Protein AF-A0A7S2V5H5-F1 (afdb_monomer_lite)

pLDDT: mean 84.75, std 13.69, range [44.0, 96.5]

Structure (mmCIF, N/CA/C/O backbone):
data_AF-A0A7S2V5H5-F1
#
_entry.id   AF-A0A7S2V5H5-F1
#
loop_
_atom_site.group_PDB
_atom_site.id
_atom_site.type_symbol
_atom_site.label_atom_id
_atom_site.label_alt_id
_atom_site.label_comp_id
_atom_site.label_asym_id
_atom_site.label_entity_id
_atom_site.label_seq_id
_atom_site.pdbx_PDB_ins_code
_atom_site.Cartn_x
_atom_site.Cartn_y
_atom_site.Cartn_z
_atom_site.occupancy
_atom_site.B_iso_or_equiv
_atom_site.auth_seq_id
_atom_site.auth_comp_id
_atom_site.auth_asym_id
_atom_site.auth_atom_id
_atom_site.pdbx_PDB_model_num
ATOM 1 N N . ARG A 1 1 ? 22.433 9.579 15.795 1.00 73.38 1 ARG A N 1
ATOM 2 C CA . ARG A 1 1 ? 22.380 10.974 15.273 1.00 73.38 1 ARG A CA 1
ATOM 3 C C . ARG A 1 1 ? 23.014 11.104 13.885 1.00 73.38 1 ARG A C 1
ATOM 5 O O . ARG A 1 1 ? 22.375 11.679 13.019 1.00 73.38 1 ARG A O 1
ATOM 12 N N . MET A 1 2 ? 24.198 10.527 13.645 1.00 89.38 2 MET A N 1
ATOM 13 C CA . MET A 1 2 ? 24.891 10.603 12.346 1.00 89.38 2 MET A CA 1
ATOM 14 C C . MET A 1 2 ? 24.108 9.976 11.174 1.00 89.38 2 MET A C 1
ATOM 16 O O . MET A 1 2 ? 23.946 10.625 10.149 1.00 89.38 2 MET A O 1
ATOM 20 N N . PHE A 1 3 ? 23.547 8.772 11.348 1.00 88.75 3 PHE A N 1
ATOM 21 C CA . PHE A 1 3 ? 22.751 8.096 10.309 1.00 88.75 3 PHE A CA 1
ATOM 22 C C . PHE A 1 3 ? 21.544 8.924 9.840 1.00 88.75 3 PHE A C 1
ATOM 24 O O . PHE A 1 3 ? 21.399 9.181 8.650 1.00 88.75 3 PHE A O 1
ATOM 31 N N . LYS A 1 4 ? 20.729 9.419 10.785 1.00 87.31 4 LYS A N 1
ATOM 32 C CA . LYS A 1 4 ? 19.569 10.275 10.483 1.00 87.31 4 LYS A CA 1
ATOM 33 C C . LYS A 1 4 ? 19.972 11.507 9.666 1.00 87.31 4 LYS A C 1
ATOM 35 O O . LYS A 1 4 ? 19.306 11.832 8.693 1.00 87.31 4 LYS A O 1
ATOM 40 N N . ALA A 1 5 ? 21.066 12.169 10.046 1.00 87.00 5 ALA A N 1
ATOM 41 C CA . ALA A 1 5 ? 21.549 13.353 9.341 1.00 87.00 5 ALA A CA 1
ATOM 42 C C . ALA A 1 5 ? 22.028 13.040 7.914 1.00 87.00 5 ALA A C 1
ATOM 44 O O . ALA A 1 5 ? 21.841 13.864 7.027 1.00 87.00 5 ALA A O 1
ATOM 45 N N . LEU A 1 6 ? 22.631 11.867 7.692 1.00 88.25 6 LEU A N 1
ATOM 46 C CA . LEU A 1 6 ? 23.101 11.435 6.376 1.00 88.25 6 LEU A CA 1
ATOM 47 C C . LEU A 1 6 ? 21.935 11.083 5.445 1.00 88.25 6 LEU A C 1
ATOM 49 O O . LEU A 1 6 ? 21.867 11.606 4.338 1.00 88.25 6 LEU A O 1
ATOM 53 N N . VAL A 1 7 ? 21.016 10.229 5.905 1.00 88.81 7 VAL A N 1
ATOM 54 C CA . VAL A 1 7 ? 19.881 9.754 5.098 1.00 88.81 7 VAL A CA 1
ATOM 55 C C . VAL A 1 7 ? 18.858 10.865 4.879 1.00 88.81 7 VAL A C 1
ATOM 57 O O . VAL A 1 7 ? 18.354 11.017 3.775 1.00 88.81 7 VAL A O 1
ATOM 60 N N . GLY A 1 8 ? 18.577 11.689 5.890 1.00 85.62 8 GLY A N 1
ATOM 61 C CA . GLY A 1 8 ? 17.618 12.793 5.783 1.00 85.62 8 GLY A CA 1
ATOM 62 C C . GLY A 1 8 ? 18.147 14.033 5.053 1.00 85.62 8 GLY A C 1
ATOM 63 O O . GLY A 1 8 ? 17.408 15.005 4.897 1.00 85.62 8 GLY A O 1
ATOM 64 N N . ARG A 1 9 ? 19.417 14.060 4.623 1.00 85.44 9 ARG A N 1
ATOM 65 C CA . ARG A 1 9 ? 20.027 15.252 4.019 1.00 85.44 9 ARG A CA 1
ATOM 66 C C . ARG A 1 9 ? 19.322 15.629 2.715 1.00 85.44 9 ARG A C 1
ATOM 68 O O . ARG A 1 9 ? 19.378 14.890 1.741 1.00 85.44 9 ARG A O 1
ATOM 75 N N . GLY A 1 10 ? 18.725 16.820 2.685 1.00 81.00 10 GLY A N 1
ATOM 76 C CA . GLY A 1 10 ? 18.021 17.337 1.506 1.00 81.00 10 GLY A CA 1
ATOM 77 C C . GLY A 1 10 ? 16.596 16.805 1.332 1.00 81.00 10 GLY A C 1
ATOM 78 O O . GLY A 1 10 ? 15.950 17.187 0.363 1.00 81.00 10 GLY A O 1
ATOM 79 N N . HIS A 1 11 ? 16.092 15.981 2.262 1.00 85.62 11 HIS A N 1
ATOM 80 C CA . HIS A 1 11 ? 14.695 15.551 2.268 1.00 85.62 11 HIS A CA 1
ATOM 81 C C . HIS A 1 11 ? 13.879 16.424 3.240 1.00 85.62 11 HIS A C 1
ATOM 83 O O . HIS A 1 11 ? 14.232 16.491 4.424 1.00 85.62 11 HIS A O 1
ATOM 89 N N . PRO A 1 12 ? 12.801 17.096 2.791 1.00 84.62 12 PRO A N 1
ATOM 90 C CA . PRO A 1 12 ? 12.046 18.042 3.620 1.00 84.62 12 PRO A CA 1
ATOM 91 C C . PRO A 1 12 ? 11.443 17.375 4.863 1.00 84.62 12 PRO A C 1
ATOM 93 O O . PRO A 1 12 ? 11.541 17.909 5.965 1.00 84.62 12 PRO A O 1
ATOM 96 N N . GLU A 1 13 ? 10.915 16.164 4.701 1.00 85.44 13 GLU A N 1
ATOM 97 C CA . GLU A 1 13 ? 10.254 15.427 5.778 1.00 85.44 13 GLU A CA 1
ATOM 98 C C . GLU A 1 13 ? 11.241 14.705 6.722 1.00 85.44 13 GLU A C 1
ATOM 100 O O . GLU A 1 13 ? 11.250 14.952 7.932 1.00 85.44 13 GLU A O 1
ATOM 105 N N . PHE A 1 14 ? 12.171 13.898 6.192 1.00 88.44 14 PHE A N 1
ATOM 106 C CA . PHE A 1 14 ? 13.111 13.104 7.004 1.00 88.44 14 PHE A CA 1
ATOM 107 C C . PHE A 1 14 ? 14.260 13.890 7.657 1.00 88.44 14 PHE A C 1
ATOM 109 O O . PHE A 1 14 ? 14.946 13.361 8.538 1.00 88.44 14 PHE A O 1
ATOM 116 N N . SER A 1 15 ? 14.476 15.154 7.277 1.00 87.12 15 SER A N 1
ATOM 117 C CA . SER A 1 15 ? 15.383 16.055 8.007 1.00 87.12 15 SER A CA 1
ATOM 118 C C . SER A 1 15 ? 14.749 16.633 9.278 1.00 87.12 15 SER A C 1
ATOM 120 O O . SER A 1 15 ? 15.465 17.090 10.173 1.00 87.12 15 SER A O 1
ATOM 122 N N . SER A 1 16 ? 13.419 16.575 9.390 1.00 86.31 16 SER A N 1
ATOM 123 C CA . SER A 1 16 ? 12.663 17.144 10.501 1.00 86.31 16 SER A CA 1
ATOM 124 C C . SER A 1 16 ? 12.652 16.244 11.754 1.00 86.31 16 SER A C 1
ATOM 126 O O . SER A 1 16 ? 13.126 15.102 11.768 1.00 86.31 16 SER A O 1
ATOM 128 N N . GLY A 1 17 ? 12.134 16.776 12.864 1.00 84.50 17 GLY A N 1
ATOM 129 C CA . GLY A 1 17 ? 11.888 16.038 14.113 1.00 84.50 17 GLY A CA 1
ATOM 130 C C . GLY A 1 17 ? 10.472 15.467 14.248 1.00 84.50 17 GLY A C 1
ATOM 131 O O . GLY A 1 17 ? 10.111 15.045 15.340 1.00 84.50 17 GLY A O 1
ATOM 132 N N . ARG A 1 18 ? 9.665 15.520 13.183 1.00 90.44 18 ARG A N 1
ATOM 133 C CA . ARG A 1 18 ? 8.235 15.180 13.186 1.00 90.44 18 ARG A CA 1
ATOM 134 C C . ARG A 1 18 ? 8.021 13.663 13.134 1.00 90.44 18 ARG A C 1
ATOM 136 O O . ARG A 1 18 ? 8.946 12.922 12.806 1.00 90.44 18 ARG A O 1
ATOM 143 N N . GLN A 1 19 ? 6.798 13.216 13.425 1.00 94.38 19 GLN A N 1
ATOM 144 C CA . GLN A 1 19 ? 6.354 11.863 13.065 1.00 94.38 19 GLN A CA 1
ATOM 145 C C . GLN A 1 19 ? 6.287 11.740 11.538 1.00 94.38 19 GLN A C 1
ATOM 147 O O . GLN A 1 19 ? 6.019 12.734 10.863 1.00 94.38 19 GLN A O 1
ATOM 152 N N . GLN A 1 20 ? 6.609 10.559 11.015 1.00 93.62 20 GLN A N 1
ATOM 153 C CA . GLN A 1 20 ? 6.797 10.287 9.589 1.00 93.62 20 GLN A CA 1
ATOM 154 C C . GLN A 1 20 ? 6.316 8.876 9.257 1.00 93.62 20 GLN A C 1
ATOM 156 O O . GLN A 1 20 ? 6.299 8.015 10.139 1.00 93.62 20 GLN A O 1
ATOM 161 N N . ASP A 1 21 ? 5.967 8.646 7.993 1.00 94.25 21 ASP A N 1
ATOM 162 C CA . ASP A 1 21 ? 5.538 7.337 7.511 1.00 94.25 21 ASP A CA 1
ATOM 163 C C . ASP A 1 21 ? 6.729 6.374 7.331 1.00 94.25 21 ASP A C 1
ATOM 165 O O . ASP A 1 21 ? 7.785 6.727 6.793 1.00 94.25 21 ASP A O 1
ATOM 169 N N . ALA A 1 22 ? 6.570 5.139 7.813 1.00 94.06 22 ALA A N 1
ATOM 170 C CA . ALA A 1 22 ? 7.632 4.136 7.787 1.00 94.06 22 ALA A CA 1
ATOM 171 C C . ALA A 1 22 ? 7.847 3.530 6.391 1.00 94.06 22 ALA A C 1
ATOM 173 O O . ALA A 1 22 ? 8.986 3.215 6.035 1.00 94.06 22 ALA A O 1
ATOM 174 N N . ALA A 1 23 ? 6.780 3.370 5.603 1.00 93.50 23 ALA A N 1
ATOM 175 C CA . ALA A 1 23 ? 6.867 2.841 4.249 1.00 93.50 23 ALA A CA 1
ATOM 176 C C . ALA A 1 23 ? 7.567 3.846 3.324 1.00 93.50 23 ALA A C 1
ATOM 178 O O . ALA A 1 23 ? 8.475 3.465 2.584 1.00 93.50 23 ALA A O 1
ATOM 179 N N . GLU A 1 24 ? 7.228 5.131 3.435 1.00 93.00 24 GLU A N 1
ATOM 180 C CA . GLU A 1 24 ? 7.899 6.217 2.717 1.00 93.00 24 GLU A CA 1
ATOM 181 C C . GLU A 1 24 ? 9.386 6.291 3.087 1.00 93.00 24 GLU A C 1
ATOM 183 O O . GLU A 1 24 ? 10.254 6.355 2.211 1.00 93.00 24 GLU A O 1
ATOM 188 N N . PHE A 1 25 ? 9.705 6.201 4.383 1.00 93.50 25 PHE A N 1
ATOM 189 C CA . PHE A 1 25 ? 11.095 6.197 4.833 1.00 93.50 25 PHE A CA 1
ATOM 190 C C . PHE A 1 25 ? 11.886 5.007 4.275 1.00 93.50 25 PHE A C 1
ATOM 192 O O . PHE A 1 25 ? 13.043 5.175 3.885 1.00 93.50 25 PHE A O 1
ATOM 199 N N . LEU A 1 26 ? 11.281 3.816 4.208 1.00 93.44 26 LEU A N 1
ATOM 200 C CA . LEU A 1 26 ? 11.924 2.637 3.629 1.00 93.44 26 LEU A CA 1
ATOM 201 C C . LEU A 1 26 ? 12.225 2.834 2.137 1.00 93.44 26 LEU A C 1
ATOM 203 O O . LEU A 1 26 ? 13.337 2.527 1.705 1.00 93.44 26 LEU A O 1
ATOM 207 N N . GLN A 1 27 ? 11.283 3.386 1.366 1.00 93.12 27 GLN A N 1
ATOM 208 C CA . GLN A 1 27 ? 11.502 3.697 -0.053 1.00 93.12 27 GLN A CA 1
ATOM 209 C C . GLN A 1 27 ? 12.653 4.691 -0.231 1.00 93.12 27 GLN A C 1
ATOM 211 O O . GLN A 1 27 ? 13.601 4.421 -0.971 1.00 93.12 27 GLN A O 1
ATOM 216 N N . HIS A 1 28 ? 12.635 5.791 0.526 1.00 92.69 28 HIS A N 1
ATOM 217 C CA . HIS A 1 28 ? 13.709 6.785 0.513 1.00 92.69 28 HIS A CA 1
ATOM 218 C C . HIS A 1 28 ? 15.066 6.176 0.887 1.00 92.69 28 HIS A C 1
ATOM 220 O O . HIS A 1 28 ? 16.082 6.443 0.241 1.00 92.69 28 HIS A O 1
ATOM 226 N N . LEU A 1 29 ? 15.104 5.309 1.899 1.00 92.75 29 LEU A N 1
ATOM 227 C CA . LEU A 1 29 ? 16.331 4.633 2.309 1.00 92.75 29 LEU A CA 1
ATOM 228 C C . LEU A 1 29 ? 16.881 3.725 1.200 1.00 92.75 29 LEU A C 1
ATOM 230 O O . LEU A 1 29 ? 18.077 3.791 0.908 1.00 92.75 29 LEU A O 1
ATOM 234 N N . LEU A 1 30 ? 16.032 2.913 0.563 1.00 92.00 30 LEU A N 1
ATOM 235 C CA . LEU A 1 30 ? 16.432 2.053 -0.556 1.00 92.00 30 LEU A CA 1
ATOM 236 C C . LEU A 1 30 ? 16.949 2.878 -1.740 1.00 92.00 30 LEU A C 1
ATOM 238 O O . LEU A 1 30 ? 17.938 2.502 -2.370 1.00 92.00 30 LEU A O 1
ATOM 242 N N . GLU A 1 31 ? 16.350 4.036 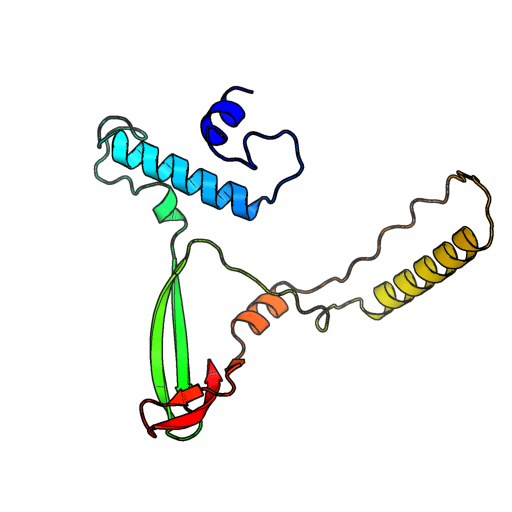-2.014 1.00 90.12 31 GLU A N 1
ATOM 243 C CA . GLU A 1 31 ? 16.862 4.954 -3.028 1.00 90.12 31 GLU A CA 1
ATOM 244 C C . GLU A 1 31 ? 18.247 5.505 -2.682 1.00 90.12 31 GLU A C 1
ATOM 246 O O . GLU A 1 31 ? 19.130 5.525 -3.545 1.00 90.12 31 GLU A O 1
ATOM 251 N N . VAL A 1 32 ? 18.458 5.951 -1.440 1.00 90.25 32 VAL A N 1
ATOM 252 C CA . VAL A 1 32 ? 19.752 6.472 -0.974 1.00 90.25 32 VAL A CA 1
ATOM 253 C C . VAL A 1 32 ? 20.830 5.393 -1.070 1.00 90.25 32 VAL A C 1
ATOM 255 O O . VAL A 1 32 ? 21.904 5.655 -1.617 1.00 90.25 32 VAL A O 1
ATOM 258 N N . VAL A 1 33 ? 20.533 4.173 -0.611 1.00 89.12 33 VAL A N 1
ATOM 259 C CA . VAL A 1 33 ? 21.444 3.022 -0.707 1.00 89.12 33 VAL A CA 1
ATOM 260 C C . VAL A 1 33 ? 21.745 2.702 -2.168 1.00 89.12 33 VAL A C 1
ATOM 262 O O . VAL A 1 33 ? 22.911 2.655 -2.554 1.00 89.12 33 VAL A O 1
ATOM 265 N N . GLY A 1 34 ? 20.721 2.595 -3.017 1.00 87.81 34 GLY A N 1
ATOM 266 C CA . GLY A 1 34 ? 20.907 2.307 -4.437 1.00 87.81 34 GLY A CA 1
ATOM 267 C C . GLY A 1 34 ? 21.719 3.381 -5.170 1.00 87.81 34 GLY A C 1
ATOM 268 O O . GLY A 1 34 ? 22.508 3.065 -6.061 1.00 87.81 34 GLY A O 1
ATOM 269 N N . ARG A 1 35 ? 21.569 4.663 -4.808 1.00 86.19 35 ARG A N 1
ATOM 270 C CA . ARG A 1 35 ? 22.400 5.754 -5.350 1.00 86.19 35 ARG A CA 1
ATOM 271 C C . ARG A 1 35 ? 23.855 5.622 -4.896 1.00 86.19 35 ARG A C 1
ATOM 273 O O . ARG A 1 35 ? 24.746 5.783 -5.728 1.00 86.19 35 ARG A O 1
ATOM 280 N N . ALA A 1 36 ? 24.092 5.309 -3.623 1.00 85.00 36 ALA A N 1
ATOM 281 C CA . ALA A 1 36 ? 25.436 5.131 -3.076 1.00 85.00 36 ALA A CA 1
ATOM 282 C C . ALA A 1 36 ? 26.164 3.931 -3.707 1.00 85.00 36 ALA A C 1
ATOM 284 O O . ALA A 1 36 ? 27.326 4.057 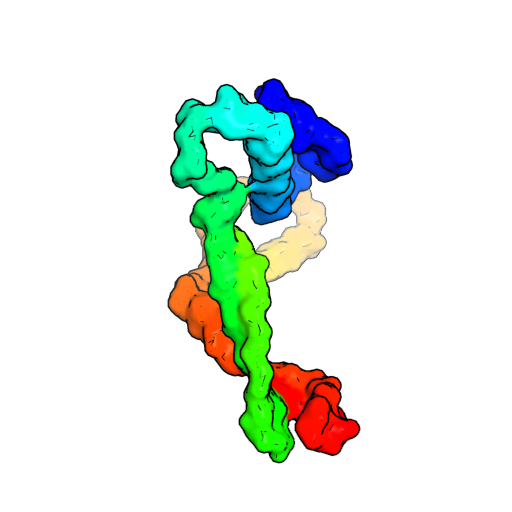-4.089 1.00 85.00 36 ALA A O 1
ATOM 285 N N . GLU A 1 37 ? 25.471 2.806 -3.894 1.00 82.56 37 GLU A N 1
ATOM 286 C CA . GLU A 1 37 ? 26.009 1.613 -4.560 1.00 82.56 37 GLU A CA 1
ATOM 287 C C . GLU A 1 37 ? 26.399 1.900 -6.017 1.00 82.56 37 GLU A C 1
ATOM 289 O O . GLU A 1 37 ? 27.492 1.536 -6.448 1.00 82.56 37 GLU A O 1
ATOM 294 N N . ARG A 1 38 ? 25.558 2.630 -6.768 1.00 79.25 38 ARG A N 1
ATOM 295 C CA . ARG A 1 38 ? 25.873 3.029 -8.152 1.00 79.25 38 ARG A CA 1
ATOM 296 C C . ARG A 1 38 ? 27.059 3.991 -8.243 1.00 79.25 38 ARG A C 1
ATOM 298 O O . ARG A 1 38 ? 27.873 3.864 -9.151 1.00 79.25 38 ARG A O 1
ATOM 305 N N . GLN A 1 39 ? 27.154 4.960 -7.331 1.00 76.00 39 GLN A N 1
ATOM 306 C CA . GLN A 1 39 ? 28.236 5.955 -7.325 1.00 76.00 39 GLN A CA 1
ATOM 307 C C . GLN A 1 39 ? 29.573 5.383 -6.835 1.00 76.00 39 GLN A C 1
ATOM 309 O O . GLN A 1 39 ? 30.629 5.865 -7.239 1.00 76.00 39 GLN A O 1
ATOM 314 N N . GLY A 1 40 ? 29.543 4.368 -5.968 1.00 64.69 40 GLY A N 1
ATOM 315 C CA . GLY A 1 40 ? 30.739 3.757 -5.386 1.00 64.69 40 GLY A CA 1
ATOM 316 C C . GLY A 1 40 ? 31.543 2.867 -6.339 1.00 64.69 40 GLY A C 1
ATOM 317 O O . GLY A 1 40 ? 32.687 2.540 -6.013 1.00 64.69 40 GLY A O 1
ATOM 318 N N . GLY A 1 41 ? 30.974 2.481 -7.490 1.00 56.88 41 GLY A N 1
ATOM 319 C CA . GLY A 1 41 ? 31.528 1.448 -8.370 1.00 56.88 41 GLY A CA 1
ATOM 320 C C . GLY A 1 41 ? 31.693 0.100 -7.653 1.00 56.88 41 GLY A C 1
ATOM 321 O O . GLY A 1 41 ? 31.589 0.009 -6.427 1.00 56.88 41 GLY A O 1
ATOM 322 N N . SER A 1 42 ? 32.024 -0.961 -8.392 1.00 52.72 42 SER A N 1
ATOM 323 C CA . SER A 1 42 ? 32.273 -2.319 -7.867 1.00 52.72 42 SER A CA 1
ATOM 324 C C . SER A 1 42 ? 33.425 -2.423 -6.845 1.00 52.72 42 SER A C 1
ATOM 326 O O . SER A 1 42 ? 33.896 -3.513 -6.569 1.00 52.72 42 SER A O 1
ATOM 328 N N . SER A 1 43 ? 33.931 -1.311 -6.301 1.00 51.75 43 SER A N 1
ATOM 329 C CA . SER A 1 43 ? 35.066 -1.240 -5.379 1.00 51.75 43 SER A CA 1
ATOM 330 C C . SER A 1 43 ? 34.691 -0.770 -3.964 1.00 51.75 43 SER A C 1
ATOM 332 O O . SER A 1 43 ? 35.505 -0.941 -3.057 1.00 51.75 43 SER A O 1
ATOM 334 N N . ARG A 1 44 ? 33.502 -0.181 -3.734 1.00 52.09 44 ARG A N 1
ATOM 335 C CA . ARG A 1 44 ? 33.152 0.416 -2.420 1.00 52.09 44 ARG A CA 1
ATOM 336 C C . ARG A 1 44 ? 31.800 0.015 -1.820 1.00 52.09 44 ARG A C 1
ATOM 338 O O . ARG A 1 44 ? 31.546 0.367 -0.671 1.00 52.09 44 ARG A O 1
ATOM 345 N N . GLY A 1 45 ? 30.961 -0.731 -2.537 1.00 50.00 45 GLY A N 1
ATOM 346 C CA . GLY A 1 45 ? 29.823 -1.446 -1.945 1.00 50.00 45 GLY A CA 1
ATOM 347 C C . GLY A 1 45 ? 30.291 -2.799 -1.414 1.00 50.00 45 GLY A C 1
ATOM 348 O O . GLY A 1 45 ? 31.069 -3.449 -2.104 1.00 50.00 45 GLY A O 1
ATOM 349 N N . LEU A 1 46 ? 29.887 -3.152 -0.185 1.00 50.81 46 LEU A N 1
ATOM 350 C CA . LEU A 1 46 ? 30.014 -4.465 0.479 1.00 50.81 46 LEU A CA 1
ATOM 351 C C . LEU A 1 46 ? 30.912 -5.490 -0.253 1.00 50.81 46 LEU A C 1
ATOM 353 O O . LEU A 1 46 ? 30.439 -6.485 -0.773 1.00 50.81 46 LEU A O 1
ATOM 357 N N . GLY A 1 47 ? 32.222 -5.228 -0.290 1.00 50.75 47 GLY A N 1
ATOM 358 C CA . GLY A 1 47 ? 33.239 -6.183 -0.723 1.00 50.75 47 GLY A CA 1
ATOM 359 C C . GLY A 1 47 ? 33.202 -6.636 -2.183 1.00 50.75 47 GLY A C 1
ATOM 360 O O . GLY A 1 47 ? 33.087 -7.828 -2.398 1.00 50.75 47 GLY A O 1
ATOM 361 N N . GLY A 1 48 ? 33.408 -5.743 -3.158 1.00 53.09 48 GLY A N 1
ATOM 362 C CA . GLY A 1 48 ? 34.152 -6.036 -4.404 1.00 53.09 48 GLY A CA 1
ATOM 363 C C . GLY A 1 48 ? 33.642 -7.130 -5.359 1.00 53.09 48 GLY A C 1
ATOM 364 O O . GLY A 1 48 ? 34.245 -7.331 -6.412 1.00 53.09 48 GLY A O 1
ATOM 365 N N . ASP A 1 49 ? 32.589 -7.856 -4.994 1.00 59.44 49 ASP A N 1
ATOM 366 C CA . ASP A 1 49 ? 32.141 -9.053 -5.683 1.00 59.44 49 ASP A CA 1
ATOM 367 C C . ASP A 1 49 ? 31.233 -8.641 -6.849 1.00 59.44 49 ASP A C 1
ATOM 369 O O . ASP A 1 49 ? 30.167 -8.059 -6.622 1.00 59.44 49 ASP A O 1
ATOM 373 N N . PRO A 1 50 ? 31.620 -8.921 -8.105 1.00 60.34 50 PRO A N 1
ATOM 374 C CA . PRO A 1 50 ? 30.790 -8.632 -9.270 1.00 60.34 50 PRO A CA 1
ATOM 375 C C . PRO A 1 50 ? 29.448 -9.386 -9.275 1.00 60.34 50 PRO A C 1
ATOM 377 O O . PRO A 1 50 ? 28.582 -9.036 -10.074 1.00 60.34 50 PRO A O 1
ATOM 380 N N . ASN A 1 51 ? 29.253 -10.381 -8.400 1.00 62.97 51 ASN A N 1
ATOM 381 C CA . ASN A 1 51 ? 28.000 -11.128 -8.269 1.00 62.97 51 ASN A CA 1
ATOM 382 C C . ASN A 1 51 ? 27.033 -10.562 -7.216 1.00 62.97 51 ASN A C 1
ATOM 384 O O . ASN A 1 51 ? 25.910 -11.061 -7.102 1.00 62.97 51 ASN A O 1
ATOM 388 N N . LEU A 1 52 ? 27.427 -9.547 -6.438 1.00 67.44 52 LEU A N 1
ATOM 389 C CA . LEU A 1 52 ? 26.527 -8.939 -5.459 1.00 67.44 52 LEU A CA 1
ATOM 390 C C . LEU A 1 52 ? 25.496 -8.048 -6.158 1.00 67.44 52 LEU A C 1
ATOM 392 O O . LEU A 1 52 ? 25.816 -7.028 -6.770 1.00 67.44 52 LEU A O 1
ATOM 396 N N . LEU A 1 53 ? 24.231 -8.448 -6.046 1.00 71.94 53 LEU A N 1
ATOM 397 C CA . LEU A 1 53 ? 23.101 -7.668 -6.528 1.00 71.94 53 LEU A CA 1
ATOM 398 C C . LEU A 1 53 ? 22.945 -6.376 -5.702 1.00 71.94 53 LEU A C 1
ATOM 400 O O . LEU A 1 53 ? 23.136 -6.414 -4.484 1.00 71.94 53 LEU A O 1
ATOM 404 N N . PRO A 1 54 ? 22.550 -5.243 -6.319 1.00 81.75 54 PRO A N 1
ATOM 405 C CA . PRO A 1 54 ? 22.251 -4.016 -5.583 1.00 81.75 54 PRO A CA 1
ATOM 406 C C . PRO A 1 54 ? 21.197 -4.263 -4.502 1.00 81.75 54 PRO A C 1
ATOM 408 O O . PRO A 1 54 ? 20.192 -4.927 -4.775 1.00 81.75 54 PRO A O 1
ATOM 411 N N . THR A 1 55 ? 21.356 -3.679 -3.315 1.00 86.62 55 THR A N 1
ATOM 412 C CA . THR A 1 55 ? 20.447 -3.912 -2.178 1.00 86.62 55 THR A CA 1
ATOM 413 C C . THR A 1 55 ? 18.962 -3.718 -2.539 1.00 86.62 55 THR A C 1
ATOM 415 O O . THR A 1 55 ? 18.156 -4.582 -2.193 1.00 86.62 55 THR A O 1
ATOM 418 N N . PRO A 1 56 ? 18.552 -2.674 -3.296 1.00 87.56 56 PRO A N 1
ATOM 419 C CA . PRO A 1 56 ? 17.142 -2.492 -3.665 1.00 87.56 56 PRO A CA 1
ATOM 420 C C . PRO A 1 56 ? 16.564 -3.620 -4.531 1.00 87.56 56 PRO A C 1
ATOM 422 O O . PRO A 1 56 ? 15.361 -3.876 -4.499 1.00 87.56 56 PRO A O 1
ATOM 425 N N . SER A 1 57 ? 17.409 -4.310 -5.303 1.00 87.88 57 SER A N 1
ATOM 426 C CA . SER A 1 57 ? 16.957 -5.388 -6.187 1.00 87.88 57 SER A CA 1
ATOM 427 C C . SER A 1 57 ? 16.537 -6.647 -5.426 1.00 87.88 57 SER A C 1
ATOM 429 O O . SER A 1 57 ? 15.689 -7.380 -5.921 1.00 87.88 57 SER A O 1
ATOM 431 N N . LEU A 1 58 ? 17.034 -6.843 -4.199 1.00 90.31 58 LEU A N 1
ATOM 432 C CA . LEU A 1 58 ? 16.650 -7.961 -3.329 1.00 90.31 58 LEU A CA 1
ATOM 433 C C . LEU A 1 58 ? 15.182 -7.897 -2.890 1.00 90.31 58 LEU A C 1
ATOM 435 O O . LEU A 1 58 ? 14.586 -8.922 -2.577 1.00 90.31 58 LEU A O 1
ATOM 439 N N . PHE A 1 59 ? 14.604 -6.697 -2.876 1.00 92.31 59 PHE A N 1
ATOM 440 C CA . PHE A 1 59 ? 13.207 -6.467 -2.510 1.00 92.31 59 PHE A CA 1
ATOM 441 C C . PHE A 1 59 ? 12.290 -6.368 -3.730 1.00 92.31 59 PHE A C 1
ATOM 443 O O . PHE A 1 59 ? 11.080 -6.286 -3.569 1.00 92.31 59 PHE A O 1
ATOM 450 N N . THR A 1 60 ? 12.844 -6.343 -4.947 1.00 93.56 60 THR A N 1
ATOM 451 C CA . THR A 1 60 ? 12.064 -6.102 -6.162 1.00 93.56 60 THR A CA 1
ATOM 452 C C . THR A 1 60 ? 11.413 -7.390 -6.668 1.00 93.56 60 THR A C 1
ATOM 454 O O . THR A 1 60 ? 12.093 -8.382 -6.918 1.00 93.56 60 THR A O 1
ATOM 457 N N . PHE A 1 61 ? 10.108 -7.349 -6.911 1.00 94.94 61 PHE A N 1
ATOM 458 C CA . PHE A 1 61 ? 9.307 -8.398 -7.535 1.00 94.94 61 PHE A CA 1
ATOM 459 C C . PHE A 1 61 ? 8.514 -7.844 -8.727 1.00 94.94 61 PHE A C 1
ATOM 461 O O . PHE A 1 61 ? 8.443 -6.634 -8.946 1.00 94.94 61 PHE A O 1
ATOM 468 N N . ALA A 1 62 ? 7.961 -8.736 -9.547 1.00 95.94 62 ALA A N 1
ATOM 469 C CA . ALA A 1 62 ? 7.102 -8.371 -10.667 1.00 95.94 62 ALA A CA 1
ATOM 470 C C . ALA A 1 62 ? 5.636 -8.646 -10.309 1.00 95.94 62 ALA A C 1
ATOM 472 O O . ALA A 1 62 ? 5.298 -9.762 -9.921 1.00 95.94 62 ALA A O 1
ATOM 473 N N . CYS A 1 63 ? 4.782 -7.642 -10.471 1.00 94.50 63 CYS A N 1
ATOM 474 C CA . CYS A 1 63 ? 3.331 -7.778 -10.443 1.00 94.50 63 CYS A CA 1
ATOM 475 C C . CYS A 1 63 ? 2.808 -7.818 -11.872 1.00 94.50 63 CYS A C 1
ATOM 477 O O . CYS A 1 63 ? 3.161 -6.966 -12.689 1.00 94.50 63 CYS A O 1
ATOM 479 N N . GLU A 1 64 ? 1.957 -8.791 -12.165 1.00 95.38 64 GLU A N 1
ATOM 480 C CA . GLU A 1 64 ? 1.237 -8.874 -13.427 1.00 95.38 64 GLU A CA 1
ATOM 481 C C . GLU A 1 64 ? -0.227 -8.501 -13.198 1.00 95.38 64 GLU A C 1
ATOM 483 O O . GLU A 1 64 ? -0.932 -9.162 -12.442 1.00 95.38 64 GLU A O 1
ATOM 488 N N . ASP A 1 65 ? -0.674 -7.443 -13.867 1.00 93.12 65 ASP A N 1
ATOM 489 C CA . ASP A 1 65 ? -2.067 -7.023 -13.898 1.00 93.12 65 ASP A CA 1
ATOM 490 C C . ASP A 1 65 ? -2.710 -7.576 -15.187 1.00 93.12 65 ASP A C 1
ATOM 492 O O . ASP A 1 65 ? -2.203 -7.342 -16.294 1.00 93.12 65 ASP A O 1
ATOM 496 N N . LYS A 1 66 ? -3.837 -8.288 -15.068 1.00 94.94 66 LYS A N 1
ATOM 497 C CA . LYS A 1 66 ? -4.591 -8.838 -16.204 1.00 94.94 66 LYS A CA 1
ATOM 498 C C . LYS A 1 66 ? -5.873 -8.041 -16.410 1.00 94.94 66 LYS A C 1
ATOM 500 O O . LYS A 1 66 ? -6.844 -8.226 -15.698 1.00 94.94 66 LYS A O 1
ATOM 505 N N . LEU A 1 67 ? -5.928 -7.234 -17.462 1.00 94.12 67 LEU A N 1
ATOM 506 C CA . LEU A 1 67 ? -7.129 -6.486 -17.817 1.00 94.12 67 LEU A CA 1
ATOM 507 C C . LEU A 1 67 ? -7.937 -7.220 -18.890 1.00 94.12 67 LEU A C 1
ATOM 509 O O . LEU A 1 67 ? -7.424 -7.481 -19.976 1.00 94.12 67 LEU A O 1
ATOM 513 N N . GLN A 1 68 ? -9.205 -7.513 -18.624 1.00 94.75 68 GLN A N 1
ATOM 514 C CA . GLN A 1 68 ? -10.121 -8.181 -19.547 1.00 94.75 68 GLN A CA 1
ATOM 515 C C . GLN A 1 68 ? -11.308 -7.279 -19.891 1.00 94.75 68 GLN A C 1
ATOM 517 O O . GLN A 1 68 ? -12.067 -6.875 -19.018 1.00 94.75 68 GLN A O 1
ATOM 522 N N . CYS A 1 69 ? -11.514 -6.994 -21.177 1.00 93.19 69 CYS A N 1
ATOM 523 C CA . CYS A 1 69 ? -12.678 -6.241 -21.641 1.00 93.19 69 CYS A CA 1
ATOM 524 C C . CYS A 1 69 ? -13.952 -7.096 -21.546 1.00 93.19 69 CYS A C 1
ATOM 526 O O . CYS A 1 69 ? -14.022 -8.158 -22.166 1.00 93.19 69 CYS A O 1
ATOM 528 N N . SER A 1 70 ? -14.994 -6.613 -20.863 1.00 91.50 70 SER A N 1
ATOM 529 C CA . SER A 1 70 ? -16.244 -7.369 -20.693 1.00 91.50 70 SER A CA 1
ATOM 530 C C . SER A 1 70 ? -17.063 -7.495 -21.986 1.00 91.50 70 SER A C 1
ATOM 532 O O . SER A 1 70 ? -17.802 -8.459 -22.146 1.00 91.50 70 SER A O 1
ATOM 534 N N . GLN A 1 71 ? -16.919 -6.554 -22.930 1.00 89.44 71 GLN A N 1
ATOM 535 C CA . GLN A 1 71 ? -17.656 -6.563 -24.206 1.00 89.44 71 GLN A CA 1
ATOM 536 C C . GLN A 1 71 ? -17.040 -7.496 -25.259 1.00 89.44 71 GLN A C 1
ATOM 538 O O . GLN A 1 71 ? -17.761 -8.157 -25.997 1.00 89.44 71 GLN A O 1
ATOM 543 N N . SER A 1 72 ? -15.706 -7.519 -25.365 1.00 90.12 72 SER A N 1
ATOM 544 C CA . SER A 1 72 ? -14.992 -8.272 -26.414 1.00 90.12 72 SER A CA 1
ATOM 545 C C . SER A 1 72 ? -14.327 -9.552 -25.914 1.00 90.12 72 SER A C 1
ATOM 547 O O . SER A 1 72 ? -13.888 -10.363 -26.724 1.00 90.12 72 SER A O 1
ATOM 549 N N . GLY A 1 73 ? -14.180 -9.715 -24.597 1.00 91.50 73 GLY A N 1
ATOM 550 C CA . GLY A 1 73 ? -13.422 -10.807 -23.987 1.00 91.50 73 GLY A CA 1
ATOM 551 C C . GLY A 1 73 ? -11.905 -10.714 -24.180 1.00 91.50 73 GLY A C 1
ATOM 552 O O . GLY A 1 73 ? -11.182 -11.550 -23.644 1.00 91.50 73 GLY A O 1
ATOM 553 N N . MET A 1 74 ? -11.400 -9.713 -24.913 1.00 92.75 74 MET A N 1
ATOM 554 C CA . MET A 1 74 ? -9.963 -9.554 -25.129 1.00 92.75 74 MET A CA 1
ATOM 555 C C . MET A 1 74 ? -9.244 -9.161 -23.842 1.00 92.75 74 MET A C 1
ATOM 557 O O . MET A 1 74 ? -9.751 -8.372 -23.039 1.00 92.75 74 MET A O 1
ATOM 561 N N . VAL A 1 75 ? -8.047 -9.721 -23.677 1.00 94.62 75 VAL A N 1
ATOM 562 C CA . VAL A 1 75 ? -7.212 -9.564 -22.487 1.00 94.62 75 VAL A CA 1
ATOM 563 C C . VAL A 1 75 ? -5.926 -8.816 -22.813 1.00 94.62 75 VAL A C 1
ATOM 565 O O . VAL A 1 75 ? -5.351 -8.975 -23.890 1.00 94.62 75 VAL A O 1
ATOM 568 N N . LYS A 1 76 ? -5.455 -8.020 -21.859 1.00 93.50 76 LYS A N 1
ATOM 569 C CA . LYS A 1 76 ? -4.164 -7.342 -21.886 1.00 93.50 76 LYS A CA 1
ATOM 570 C C . LYS A 1 76 ? -3.446 -7.608 -20.572 1.00 93.50 76 LYS A C 1
ATOM 572 O O . LYS A 1 76 ? -3.976 -7.309 -19.509 1.00 93.50 76 LYS A O 1
ATOM 577 N N . TYR A 1 77 ? -2.225 -8.112 -20.669 1.00 95.56 77 TYR A N 1
ATOM 578 C CA . TYR A 1 77 ? -1.341 -8.305 -19.527 1.00 95.56 77 TYR A CA 1
ATOM 579 C C . TYR A 1 77 ? -0.377 -7.125 -19.418 1.00 95.56 77 TYR A C 1
ATOM 581 O O . TYR A 1 77 ? 0.156 -6.652 -20.427 1.00 95.56 77 TYR A O 1
ATOM 589 N N . MET A 1 78 ? -0.183 -6.619 -18.204 1.00 94.69 78 MET A N 1
ATOM 590 C CA . MET A 1 78 ? 0.748 -5.536 -17.907 1.00 94.69 78 MET A CA 1
ATOM 591 C C . MET A 1 78 ? 1.618 -5.937 -16.723 1.00 94.69 78 MET A C 1
ATOM 593 O O . MET A 1 78 ? 1.115 -6.167 -15.632 1.00 94.69 78 MET A O 1
ATOM 597 N N . THR A 1 79 ? 2.929 -5.997 -16.931 1.00 95.94 79 THR A N 1
ATOM 598 C CA . THR A 1 79 ? 3.881 -6.323 -15.866 1.00 95.94 79 THR A CA 1
ATOM 599 C C . THR A 1 79 ? 4.524 -5.048 -15.332 1.00 95.94 79 THR A C 1
ATOM 601 O O . THR A 1 79 ? 5.098 -4.270 -16.098 1.00 95.94 79 THR A O 1
ATOM 604 N N . ARG A 1 80 ? 4.468 -4.842 -14.016 1.00 95.00 80 ARG A N 1
ATOM 605 C CA . ARG A 1 80 ? 5.134 -3.748 -13.295 1.00 95.00 80 ARG A CA 1
ATOM 606 C C . ARG A 1 80 ? 6.102 -4.313 -12.263 1.00 95.00 80 ARG A C 1
ATOM 608 O O . ARG A 1 80 ? 5.873 -5.384 -11.713 1.00 95.00 80 ARG A O 1
ATOM 615 N N . LYS A 1 81 ? 7.216 -3.619 -12.034 1.00 94.75 81 LYS A N 1
ATOM 616 C CA . LYS A 1 81 ? 8.163 -3.973 -10.970 1.00 94.75 81 LYS A CA 1
ATOM 617 C C . LYS A 1 81 ? 7.812 -3.190 -9.719 1.00 94.75 81 LYS A C 1
ATOM 619 O O . LYS A 1 81 ? 7.676 -1.972 -9.795 1.00 94.75 81 LYS A O 1
ATOM 624 N N . GLU A 1 82 ? 7.726 -3.881 -8.599 1.00 94.19 82 GLU A N 1
ATOM 625 C CA . GLU A 1 82 ? 7.426 -3.308 -7.291 1.00 94.19 82 GLU A CA 1
ATOM 626 C C . GLU A 1 82 ? 8.399 -3.839 -6.257 1.00 94.19 82 GLU A C 1
ATOM 628 O O . GLU A 1 82 ? 9.076 -4.834 -6.482 1.00 94.19 82 GLU A O 1
ATOM 633 N N . ASN A 1 83 ? 8.495 -3.163 -5.123 1.00 93.38 83 ASN A N 1
ATOM 634 C CA . ASN A 1 83 ? 9.300 -3.605 -3.988 1.00 93.38 83 ASN A CA 1
ATOM 635 C C . ASN A 1 83 ? 8.509 -3.614 -2.673 1.00 93.38 83 ASN A C 1
ATOM 637 O O . ASN A 1 83 ? 9.068 -3.887 -1.613 1.00 93.38 83 ASN A O 1
ATOM 641 N N . MET A 1 84 ? 7.214 -3.303 -2.736 1.00 93.56 84 MET A N 1
ATOM 642 C CA . MET A 1 84 ? 6.323 -3.248 -1.591 1.00 93.56 84 MET A CA 1
ATOM 643 C C . MET A 1 84 ? 4.916 -3.633 -2.027 1.00 93.56 84 MET A C 1
ATOM 645 O O . MET A 1 84 ? 4.379 -3.044 -2.957 1.00 93.56 84 MET A O 1
ATOM 649 N N . LEU A 1 85 ? 4.327 -4.608 -1.338 1.00 92.75 85 LEU A N 1
ATOM 650 C CA . LEU A 1 85 ? 2.966 -5.055 -1.604 1.00 92.75 85 LEU A CA 1
ATOM 651 C C . LEU A 1 85 ? 1.984 -4.271 -0.731 1.00 92.75 85 LEU A C 1
ATOM 653 O O . LEU A 1 85 ? 2.023 -4.375 0.495 1.00 92.75 85 LEU A O 1
ATOM 657 N N . GLN A 1 86 ? 1.106 -3.492 -1.358 1.00 93.00 86 GLN A N 1
ATOM 658 C CA . GLN A 1 86 ? 0.073 -2.740 -0.650 1.00 93.00 86 GLN A CA 1
ATOM 659 C C . GLN A 1 86 ? -1.172 -3.607 -0.454 1.00 93.00 86 GLN A C 1
ATOM 661 O O . GLN A 1 86 ? -1.819 -4.007 -1.418 1.00 93.00 86 GLN A O 1
ATOM 666 N N . LEU A 1 87 ? -1.511 -3.891 0.803 1.00 94.62 87 LEU A N 1
ATOM 667 C CA . LEU A 1 87 ? -2.692 -4.670 1.164 1.00 94.62 87 LEU A CA 1
ATOM 668 C C . LEU A 1 87 ? -3.785 -3.747 1.698 1.00 94.62 87 LEU A C 1
ATOM 670 O O . LEU A 1 87 ? -3.568 -3.005 2.656 1.00 94.62 87 LEU A O 1
ATOM 674 N N . SER A 1 88 ? -4.973 -3.817 1.100 1.00 93.88 88 SER A N 1
ATOM 675 C CA . SER A 1 88 ? -6.162 -3.193 1.684 1.00 93.88 88 SER A CA 1
ATOM 676 C C . SER A 1 88 ? -6.684 -4.059 2.832 1.00 93.88 88 SER A C 1
ATOM 678 O O . SER A 1 88 ? -6.685 -5.284 2.725 1.00 93.88 88 SER A O 1
ATOM 680 N N . ILE A 1 89 ? -7.123 -3.436 3.928 1.00 95.50 89 ILE A N 1
ATOM 681 C CA . ILE A 1 89 ? -7.663 -4.148 5.093 1.00 95.50 89 ILE A CA 1
ATOM 682 C C . ILE A 1 89 ? -9.193 -4.250 4.941 1.00 95.50 89 ILE A C 1
ATOM 684 O O . ILE A 1 89 ? -9.878 -3.230 5.062 1.00 95.50 89 ILE A O 1
ATOM 688 N N . PRO A 1 90 ? -9.763 -5.435 4.643 1.00 94.31 90 PRO A N 1
ATOM 689 C CA . PRO A 1 90 ? -11.209 -5.644 4.642 1.00 94.31 90 PRO A CA 1
ATOM 690 C C . PRO A 1 90 ? -11.753 -5.691 6.075 1.00 94.31 90 PRO A C 1
ATOM 692 O O . PRO A 1 90 ? -11.751 -6.736 6.721 1.00 94.31 90 PRO A O 1
ATOM 695 N N . LEU A 1 91 ? -12.235 -4.555 6.588 1.00 92.81 91 LEU A N 1
ATOM 696 C CA . LEU A 1 91 ? -12.876 -4.487 7.913 1.00 92.81 91 LEU A CA 1
ATOM 697 C C . LEU A 1 91 ? -14.150 -5.346 7.991 1.00 92.81 91 LEU A C 1
ATOM 699 O O . LEU A 1 91 ? -14.528 -5.841 9.049 1.00 92.81 91 LEU A O 1
ATOM 703 N N . ASP A 1 92 ? -14.782 -5.588 6.848 1.00 92.00 92 ASP A N 1
ATOM 704 C CA . ASP A 1 92 ? -15.894 -6.511 6.664 1.00 92.00 92 ASP A CA 1
ATOM 705 C C . ASP A 1 92 ? -15.498 -7.990 6.799 1.00 92.00 92 ASP A C 1
ATOM 707 O O . ASP A 1 92 ? -16.377 -8.832 6.948 1.00 92.00 92 ASP A O 1
ATOM 711 N N . ALA A 1 93 ? -14.212 -8.330 6.825 1.00 92.75 93 ALA A N 1
ATOM 712 C CA . ALA A 1 93 ? -13.738 -9.683 7.116 1.00 92.75 93 ALA A CA 1
ATOM 713 C C . ALA A 1 93 ? -13.270 -9.858 8.574 1.00 92.75 93 ALA A C 1
ATOM 715 O O . ALA A 1 93 ? -12.709 -10.900 8.913 1.00 92.75 93 ALA A O 1
ATOM 716 N N . ALA A 1 94 ? -13.474 -8.859 9.444 1.00 93.69 94 ALA A N 1
ATOM 717 C CA . ALA A 1 94 ? -13.093 -8.957 10.851 1.00 93.69 94 ALA A CA 1
ATOM 718 C C . ALA A 1 94 ? -13.866 -10.078 11.572 1.00 93.69 94 ALA A C 1
ATOM 720 O O . ALA A 1 94 ? -15.076 -10.225 11.381 1.00 93.69 94 ALA A O 1
ATOM 721 N N . SER A 1 95 ? -13.179 -10.855 12.412 1.00 93.50 95 SER A N 1
ATOM 722 C CA . SER A 1 95 ? -13.776 -11.973 13.157 1.00 93.50 95 SER A CA 1
ATOM 723 C C . SER A 1 95 ? -14.533 -11.541 14.417 1.00 93.50 95 SER A C 1
ATOM 725 O O . SER A 1 95 ? -15.435 -12.249 14.850 1.00 93.50 95 SER A O 1
ATOM 727 N N . ASN A 1 96 ? -14.195 -10.384 14.989 1.00 93.75 96 ASN A N 1
ATOM 728 C CA . ASN A 1 96 ? -14.719 -9.873 16.260 1.00 93.75 96 ASN A CA 1
ATOM 729 C C . ASN A 1 96 ? -15.573 -8.601 16.091 1.00 93.75 96 ASN A C 1
ATOM 731 O O . ASN A 1 96 ? -15.530 -7.701 16.928 1.00 93.75 96 ASN A O 1
ATOM 735 N N . LYS A 1 97 ? -16.340 -8.500 14.998 1.00 90.94 97 LYS A N 1
ATOM 736 C CA . LYS A 1 97 ? -17.139 -7.299 14.680 1.00 90.94 97 LYS A CA 1
ATOM 737 C C . LYS A 1 97 ? -18.052 -6.864 15.822 1.00 90.94 97 LYS A C 1
ATOM 739 O O . LYS A 1 97 ? -18.046 -5.689 16.165 1.00 90.94 97 LYS A O 1
ATOM 744 N N . ASP A 1 98 ? -18.766 -7.808 16.428 1.00 90.69 98 ASP A N 1
ATOM 745 C CA . ASP A 1 98 ? -19.733 -7.520 17.491 1.00 90.69 98 ASP A CA 1
ATOM 746 C C . ASP A 1 98 ? -19.045 -6.942 18.741 1.00 90.69 98 ASP A C 1
ATOM 748 O O . ASP A 1 98 ? -19.556 -6.025 19.384 1.00 90.69 98 ASP A O 1
ATOM 752 N N . GLU A 1 99 ? -17.849 -7.439 19.075 1.00 90.69 99 GLU A N 1
ATOM 753 C CA . GLU A 1 99 ? -17.054 -6.946 20.206 1.00 90.69 99 GLU A CA 1
ATOM 754 C C . GLU A 1 99 ? -16.535 -5.529 19.950 1.00 90.69 99 GLU A C 1
ATOM 756 O O . GLU A 1 99 ? -16.590 -4.674 20.839 1.00 90.69 99 GLU A O 1
ATOM 761 N N . VAL A 1 100 ? -16.070 -5.274 18.723 1.00 90.75 100 VAL A N 1
ATOM 762 C CA . VAL A 1 100 ? -15.602 -3.956 18.282 1.00 90.75 100 VAL A CA 1
ATOM 763 C C . VAL A 1 100 ? -16.750 -2.951 18.270 1.00 90.75 100 VAL A C 1
ATOM 765 O O . VAL A 1 100 ? -16.583 -1.840 18.764 1.00 90.75 100 VAL A O 1
ATOM 768 N N . GLU A 1 101 ? -17.920 -3.322 17.752 1.00 89.69 101 GLU A N 1
ATOM 769 C CA . GLU A 1 101 ? -19.099 -2.452 17.722 1.00 89.69 101 GLU A CA 1
ATOM 770 C C . GLU A 1 101 ? -19.569 -2.123 19.143 1.00 89.69 101 GLU A C 1
ATOM 772 O O . GLU A 1 101 ? -19.731 -0.954 19.498 1.00 89.69 101 GLU A O 1
ATOM 777 N N . ALA A 1 102 ? -19.658 -3.132 20.015 1.00 90.56 102 ALA A N 1
ATOM 778 C CA . ALA A 1 102 ? -19.996 -2.920 21.416 1.00 90.56 102 ALA A CA 1
ATOM 779 C C . ALA A 1 102 ? -18.970 -2.022 22.132 1.00 90.56 102 ALA A C 1
ATOM 781 O O . ALA A 1 102 ? -19.347 -1.226 22.997 1.00 90.56 102 ALA A O 1
ATOM 782 N N . TYR A 1 103 ? -17.678 -2.149 21.812 1.00 89.94 103 TYR A N 1
ATOM 783 C CA . TYR A 1 103 ? -16.628 -1.275 22.338 1.00 89.94 103 TYR A CA 1
ATOM 784 C C . TYR A 1 103 ? -16.781 0.162 21.836 1.00 89.94 103 TYR A C 1
ATOM 786 O O . TYR A 1 103 ? -16.782 1.090 22.645 1.00 89.94 103 TYR A O 1
ATOM 794 N N . GLN A 1 104 ? -16.989 0.356 20.533 1.00 88.75 104 GLN A N 1
ATOM 795 C CA . GLN A 1 104 ? -17.204 1.673 19.931 1.00 88.75 104 GLN A CA 1
ATOM 796 C C . GLN A 1 104 ? -18.432 2.373 20.523 1.00 88.75 104 GLN A C 1
ATOM 798 O O . GLN A 1 104 ? -18.353 3.552 20.868 1.00 88.75 104 GLN A O 1
ATOM 803 N N . ASP A 1 105 ? -19.528 1.650 20.745 1.00 89.62 105 ASP A N 1
ATOM 804 C CA . ASP A 1 105 ? -20.723 2.172 21.410 1.00 89.62 105 ASP A CA 1
ATOM 805 C C . ASP A 1 105 ? -20.446 2.624 22.848 1.00 89.62 105 ASP A C 1
ATOM 807 O O . ASP A 1 105 ? -20.930 3.676 23.285 1.00 89.62 105 ASP A O 1
ATOM 811 N N . ARG A 1 106 ? -19.657 1.850 23.608 1.00 88.25 106 ARG A N 1
ATOM 812 C CA . ARG A 1 106 ? -19.238 2.234 24.967 1.00 88.25 106 ARG A CA 1
ATOM 813 C C . ARG A 1 106 ? -18.363 3.486 24.940 1.00 88.25 106 ARG A C 1
ATOM 815 O O . ARG A 1 106 ? -18.615 4.402 25.725 1.00 88.25 106 ARG A O 1
ATOM 822 N N . GLN A 1 107 ? -17.400 3.562 24.022 1.00 86.44 107 GLN A N 1
ATOM 823 C CA . GLN A 1 107 ? -16.531 4.731 23.858 1.00 86.44 107 GLN A CA 1
ATOM 824 C C . GLN A 1 107 ? -17.328 5.982 23.468 1.00 86.44 107 GLN A C 1
ATOM 826 O O . GLN A 1 107 ? -17.165 7.029 24.089 1.00 86.44 107 GLN A O 1
ATOM 831 N N . GLN A 1 108 ? -18.272 5.876 22.528 1.00 86.38 108 GLN A N 1
ATOM 832 C CA . GLN A 1 108 ? -19.126 7.000 22.136 1.00 86.38 108 GLN A CA 1
ATOM 833 C C . GLN A 1 108 ? -20.023 7.485 23.280 1.00 86.38 108 GLN A C 1
ATOM 835 O O . GLN A 1 108 ? -20.187 8.692 23.462 1.00 86.38 108 GLN A O 1
ATOM 840 N N . LYS A 1 109 ? -20.603 6.571 24.073 1.00 86.00 109 LYS A N 1
ATOM 841 C CA . LYS A 1 109 ? -21.394 6.940 25.261 1.00 86.00 109 LYS A CA 1
ATOM 842 C C . LYS A 1 109 ? -20.532 7.660 26.297 1.00 86.00 109 LYS A C 1
ATOM 844 O O . LYS A 1 109 ? -20.956 8.692 26.809 1.00 86.00 109 LYS A O 1
ATOM 849 N N . ARG A 1 110 ? -19.317 7.167 26.566 1.00 83.69 110 ARG A N 1
ATOM 850 C CA . ARG A 1 110 ? -18.351 7.832 27.458 1.00 83.69 110 ARG A CA 1
ATOM 851 C C . ARG A 1 110 ? -17.969 9.218 26.945 1.00 83.69 110 ARG A C 1
ATOM 853 O O . ARG A 1 110 ? -17.943 10.161 27.726 1.00 83.69 110 ARG A O 1
ATOM 860 N N . GLN A 1 111 ? -17.705 9.352 25.648 1.00 81.94 111 GLN A N 1
ATOM 861 C CA . GLN A 1 111 ? -17.304 10.623 25.055 1.00 81.94 111 GLN A CA 1
ATOM 862 C C . GLN A 1 111 ? -18.428 11.664 25.119 1.00 81.94 111 GLN A C 1
ATOM 864 O O . GLN A 1 111 ? -18.184 12.773 25.578 1.00 81.94 111 GLN A O 1
ATOM 869 N N . LYS A 1 112 ? -19.678 11.287 24.811 1.00 83.75 112 LYS A N 1
ATOM 870 C CA . LYS A 1 112 ? -20.846 12.174 24.980 1.00 83.75 112 LYS A CA 1
ATOM 871 C C . LYS A 1 112 ? -21.036 12.621 26.431 1.00 83.75 112 LYS A C 1
ATOM 873 O O . LYS A 1 112 ? -21.266 13.798 26.680 1.00 83.75 112 LYS A O 1
ATOM 878 N N . LEU A 1 113 ? -20.880 11.705 27.390 1.00 77.88 113 LEU A N 1
ATOM 879 C CA . LEU A 1 113 ? -20.952 12.035 28.818 1.00 77.88 113 LEU A CA 1
ATOM 880 C C . LEU A 1 113 ? -19.832 13.000 29.249 1.00 77.88 113 LEU A C 1
ATOM 882 O O . LEU A 1 113 ? -20.082 13.884 30.065 1.00 77.88 113 LEU A O 1
ATOM 886 N N . LYS A 1 114 ? -18.620 12.865 28.689 1.00 77.69 114 LYS A N 1
ATOM 887 C CA . LYS A 1 114 ? -17.490 13.783 28.930 1.00 77.69 114 LYS A CA 1
ATOM 888 C C . LYS A 1 114 ? -17.683 15.153 28.270 1.00 77.69 114 LYS A C 1
ATOM 890 O O . LYS A 1 114 ? -17.278 16.153 28.848 1.00 77.69 114 LYS A O 1
ATOM 895 N N . ASP A 1 115 ? -18.324 15.216 27.106 1.00 72.06 115 ASP A N 1
ATOM 896 C CA . ASP A 1 115 ? -18.611 16.480 26.417 1.00 72.06 115 ASP A CA 1
ATOM 897 C C . ASP A 1 115 ? -19.750 17.268 27.103 1.00 72.06 115 ASP A C 1
ATOM 899 O O . ASP A 1 115 ? -19.729 18.502 27.141 1.00 72.06 115 ASP A O 1
ATOM 903 N N . GLU A 1 116 ? -20.732 16.568 27.684 1.00 69.19 116 GLU A N 1
ATOM 904 C CA . GLU A 1 116 ? -21.845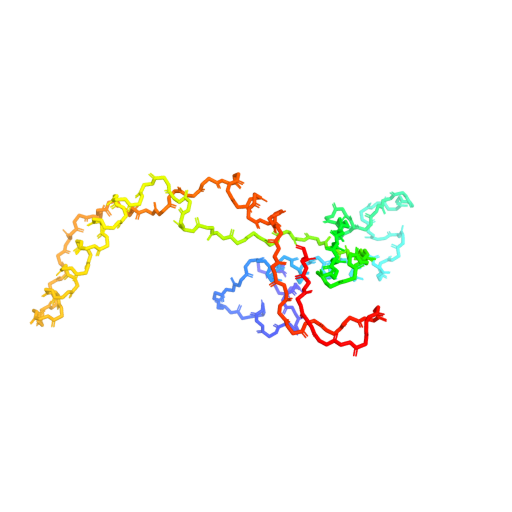 17.162 28.442 1.00 69.19 116 GLU A CA 1
ATOM 905 C C . GLU A 1 116 ? -21.431 17.593 29.861 1.00 69.19 116 GLU A C 1
ATOM 907 O O . GLU A 1 116 ? -21.851 18.648 30.349 1.00 69.19 116 GLU A O 1
ATOM 912 N N . ALA A 1 117 ? -20.563 16.823 30.522 1.00 63.75 117 ALA A N 1
ATOM 913 C CA . ALA A 1 117 ? -19.967 17.187 31.799 1.00 63.75 117 ALA A CA 1
ATOM 914 C C . ALA A 1 117 ? -18.678 17.993 31.568 1.00 63.75 117 ALA A C 1
ATOM 916 O O . ALA A 1 117 ? -17.595 17.425 31.493 1.00 63.75 117 ALA A O 1
ATOM 917 N N . LYS A 1 118 ? -18.771 19.332 31.495 1.00 55.12 118 LYS A N 1
ATOM 918 C CA . LYS A 1 118 ? -17.617 20.265 31.491 1.00 55.12 118 LYS A CA 1
ATOM 919 C C . LYS A 1 118 ? -16.784 20.179 32.784 1.00 55.12 118 LYS A C 1
ATOM 921 O O . LYS A 1 118 ? -16.720 21.134 33.557 1.00 55.12 118 LYS A O 1
ATOM 926 N N . SER A 1 119 ? -16.158 19.047 33.054 1.00 47.91 119 SER A N 1
ATOM 927 C CA . SER A 1 119 ? -15.318 18.844 34.222 1.00 47.91 119 SER A CA 1
ATOM 928 C C . SER A 1 119 ? -14.020 18.173 33.811 1.00 47.91 119 SER A C 1
ATOM 930 O O . SER A 1 119 ? -14.029 17.051 33.312 1.00 47.91 119 SER A O 1
ATOM 932 N N . ASP A 1 120 ? -12.922 18.869 34.112 1.00 47.41 120 ASP A N 1
ATOM 933 C CA . ASP A 1 120 ? -11.533 18.401 34.225 1.00 47.41 120 ASP A CA 1
ATOM 934 C C . ASP A 1 120 ? -11.386 17.296 35.298 1.00 47.41 120 ASP A C 1
ATOM 936 O O . ASP A 1 120 ? -10.521 17.330 36.176 1.00 47.41 120 ASP A O 1
ATOM 940 N N . ALA A 1 121 ? -12.254 16.287 35.271 1.00 47.41 121 ALA A N 1
ATOM 941 C CA . ALA A 1 121 ? -12.103 15.090 36.070 1.00 47.41 121 ALA A CA 1
ATOM 942 C C . ALA A 1 121 ? -11.154 14.161 35.315 1.00 47.41 121 ALA A C 1
ATOM 944 O O . ALA A 1 121 ? -11.550 13.294 34.541 1.00 47.41 121 ALA A O 1
ATOM 945 N N . LYS A 1 122 ? -9.863 14.373 35.559 1.00 49.78 122 LYS A N 1
ATOM 946 C CA . LYS A 1 122 ? -8.790 13.422 35.278 1.00 49.78 122 LYS A CA 1
ATOM 947 C C . LYS A 1 122 ? -8.957 12.227 36.227 1.00 49.78 122 LYS A C 1
ATOM 949 O O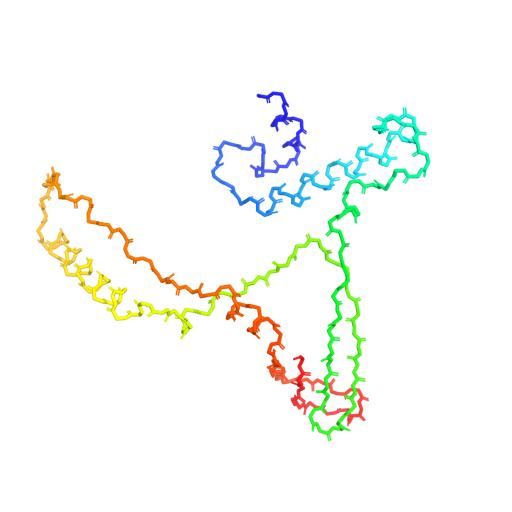 . LYS A 1 122 ? -8.157 12.035 37.139 1.00 49.78 122 LYS A O 1
ATOM 954 N N . SER A 1 123 ? -10.054 11.485 36.102 1.00 44.00 123 SER A N 1
ATOM 955 C CA . SER A 1 123 ? -10.210 10.212 36.789 1.00 44.00 123 SER A CA 1
ATOM 956 C C . SER A 1 123 ? -9.373 9.185 36.045 1.00 44.00 123 SER A C 1
ATOM 958 O O . SER A 1 123 ? -9.487 9.057 34.827 1.00 44.00 123 SER A O 1
ATOM 960 N N . ASN A 1 124 ? -8.517 8.498 36.804 1.00 50.38 124 ASN A N 1
ATOM 961 C CA . ASN A 1 124 ? -7.942 7.194 36.486 1.00 50.38 124 ASN A CA 1
ATOM 962 C C . ASN A 1 124 ? -9.084 6.235 36.120 1.00 50.38 124 ASN A C 1
ATOM 964 O O . ASN A 1 124 ? -9.549 5.467 36.956 1.00 50.38 124 ASN A O 1
ATOM 968 N N . GLU A 1 125 ? -9.610 6.366 34.912 1.00 52.38 125 GLU A N 1
ATOM 969 C CA . GLU A 1 125 ? -10.497 5.391 34.314 1.00 52.38 125 GLU A CA 1
ATOM 970 C C . GLU A 1 125 ? -9.591 4.266 33.851 1.00 52.38 125 GLU A C 1
ATOM 972 O O . GLU A 1 125 ? -8.667 4.511 33.075 1.00 52.38 125 GLU A O 1
ATOM 977 N N . ASP A 1 126 ? -9.824 3.084 34.416 1.00 54.34 126 ASP A N 1
ATOM 978 C CA . ASP A 1 126 ? -9.195 1.825 34.044 1.00 54.34 126 ASP A CA 1
ATOM 979 C C . ASP A 1 126 ? -8.905 1.815 32.541 1.00 54.34 126 ASP A C 1
ATOM 981 O O . ASP A 1 126 ? -9.812 2.081 31.745 1.00 54.34 126 ASP A O 1
ATOM 985 N N . GLU A 1 127 ? -7.642 1.582 32.170 1.00 62.12 127 GLU A N 1
ATOM 986 C CA . GLU A 1 127 ? -7.207 1.396 30.784 1.00 62.12 127 GLU A CA 1
ATOM 987 C C . GLU A 1 127 ? -7.911 0.143 30.245 1.00 62.12 127 GLU A C 1
ATOM 989 O O . GLU A 1 127 ? -7.382 -0.964 30.266 1.00 62.12 127 GLU A O 1
ATOM 994 N N . GLU A 1 128 ? -9.181 0.311 29.875 1.00 69.75 128 GLU A N 1
ATOM 995 C CA . GLU A 1 128 ? -10.033 -0.715 29.300 1.00 69.75 128 GLU A CA 1
ATOM 996 C C . GLU A 1 128 ? -9.331 -1.171 28.022 1.00 69.75 128 GLU A C 1
ATOM 998 O O . GLU A 1 128 ? -9.035 -0.338 27.159 1.00 69.75 128 GLU A O 1
ATOM 1003 N N . GLU A 1 129 ? -9.015 -2.466 27.935 1.00 78.56 129 GLU A N 1
ATOM 1004 C CA . GLU A 1 129 ? -8.252 -3.014 26.814 1.00 78.56 129 GLU A CA 1
ATOM 1005 C C . GLU A 1 129 ? -8.879 -2.578 25.485 1.00 78.56 129 GLU A C 1
ATOM 1007 O O . GLU A 1 129 ? -10.084 -2.724 25.255 1.00 78.56 129 GLU A O 1
ATOM 1012 N N . GLU A 1 130 ? -8.055 -1.980 24.625 1.00 85.50 130 GLU A N 1
ATOM 1013 C CA . GLU A 1 130 ? -8.496 -1.491 23.327 1.00 85.50 130 GLU A CA 1
ATOM 1014 C C . GLU A 1 130 ? -8.907 -2.679 22.451 1.00 85.50 130 GLU A C 1
ATOM 1016 O O . GLU A 1 130 ? -8.092 -3.542 22.117 1.00 85.50 130 GLU A O 1
ATOM 1021 N N . ILE A 1 131 ? -10.187 -2.727 22.073 1.00 89.50 131 ILE A N 1
ATOM 1022 C CA . ILE A 1 131 ? -10.716 -3.788 21.216 1.00 89.50 131 ILE A CA 1
ATOM 1023 C C . ILE A 1 131 ? -10.596 -3.344 19.758 1.00 89.50 131 ILE A C 1
ATOM 1025 O O . ILE A 1 131 ? -11.358 -2.500 19.281 1.00 89.50 131 ILE A O 1
ATOM 1029 N N . LEU A 1 132 ? -9.638 -3.936 19.043 1.00 91.69 132 LEU A N 1
ATOM 1030 C CA . LEU A 1 132 ? -9.387 -3.675 17.626 1.00 91.69 132 LEU A CA 1
ATOM 1031 C C . LEU A 1 132 ? -10.006 -4.754 16.721 1.00 91.69 132 LEU A C 1
ATOM 1033 O O . LEU A 1 132 ? -10.089 -5.918 17.125 1.00 91.69 132 LEU A O 1
ATOM 1037 N N . PRO A 1 133 ? -10.390 -4.412 15.475 1.00 93.81 133 PRO A N 1
ATOM 1038 C CA . PRO A 1 133 ? -10.810 -5.397 14.483 1.00 93.81 133 PRO A CA 1
ATOM 1039 C C . PRO A 1 133 ? -9.711 -6.420 14.187 1.00 93.81 133 PRO A C 1
ATOM 1041 O O . PRO A 1 133 ? -8.610 -6.073 13.759 1.00 93.81 133 PRO A O 1
ATOM 1044 N N . LEU A 1 134 ? -10.037 -7.697 14.349 1.00 95.06 134 LEU A N 1
ATOM 1045 C CA . LEU A 1 134 ? -9.170 -8.821 14.024 1.00 95.06 134 LEU A CA 1
ATOM 1046 C C . LEU A 1 134 ? -9.467 -9.292 12.602 1.00 95.06 134 LEU A C 1
ATOM 1048 O O . LEU A 1 134 ? -10.354 -10.113 12.369 1.00 95.06 134 LEU A O 1
ATOM 1052 N N . VAL A 1 135 ? -8.728 -8.747 11.636 1.00 96.25 135 VAL A N 1
ATOM 1053 C CA . VAL A 1 135 ? -8.845 -9.116 10.219 1.00 96.25 135 VAL A CA 1
ATOM 1054 C C . VAL A 1 135 ? -7.784 -10.166 9.866 1.00 96.25 135 VAL A C 1
ATOM 1056 O O . VAL A 1 135 ? -6.590 -9.901 10.033 1.00 96.25 135 VAL A O 1
ATOM 1059 N N . PRO A 1 136 ? -8.166 -11.354 9.360 1.00 96.44 136 PRO A N 1
ATOM 1060 C CA . PRO A 1 136 ? -7.203 -12.362 8.929 1.00 96.44 136 PRO A CA 1
ATOM 1061 C C . PRO A 1 136 ? -6.350 -11.877 7.749 1.00 96.44 136 PRO A C 1
ATOM 1063 O O . PRO A 1 136 ? -6.880 -11.372 6.761 1.00 96.44 136 PRO A O 1
ATOM 1066 N N . LEU A 1 137 ? -5.035 -12.130 7.784 1.00 95.81 137 LEU A N 1
ATOM 1067 C CA . LEU A 1 137 ? -4.135 -11.810 6.664 1.00 95.81 137 LEU A CA 1
ATOM 1068 C C . LEU A 1 137 ? -4.581 -12.471 5.348 1.00 95.81 137 LEU A C 1
ATOM 1070 O O . LEU A 1 137 ? -4.450 -11.871 4.283 1.00 95.81 137 LEU A O 1
ATOM 1074 N N . ALA A 1 138 ? -5.133 -13.686 5.426 1.00 96.19 138 ALA A N 1
ATOM 1075 C CA . ALA A 1 138 ? -5.682 -14.389 4.270 1.00 96.19 138 ALA A CA 1
ATOM 1076 C C . ALA A 1 138 ? -6.764 -13.562 3.556 1.00 96.19 138 ALA A C 1
ATOM 1078 O O . ALA A 1 138 ? -6.709 -13.436 2.339 1.00 96.19 138 ALA A O 1
ATOM 1079 N N . ALA A 1 139 ? -7.657 -12.902 4.301 1.00 96.12 139 ALA A N 1
ATOM 1080 C CA . ALA A 1 139 ? -8.695 -12.050 3.723 1.00 96.12 139 ALA A CA 1
ATOM 1081 C C . ALA A 1 139 ? -8.103 -10.835 2.986 1.00 96.12 139 ALA A C 1
ATOM 1083 O O . ALA A 1 139 ? -8.598 -10.441 1.932 1.00 96.12 139 ALA A O 1
ATOM 1084 N N . CYS A 1 140 ? -7.008 -10.258 3.494 1.00 96.50 140 CYS A N 1
ATOM 1085 C CA . CYS A 1 140 ? -6.297 -9.175 2.806 1.00 96.50 140 CYS A CA 1
ATOM 1086 C C . CYS A 1 140 ? -5.693 -9.642 1.470 1.00 96.50 140 CYS A C 1
ATOM 1088 O O . CYS A 1 140 ? -5.741 -8.911 0.482 1.00 96.50 140 CYS A O 1
ATOM 1090 N N . LEU A 1 141 ? -5.129 -10.854 1.433 1.00 95.69 141 LEU A N 1
ATOM 1091 C CA . LEU A 1 141 ? -4.543 -11.437 0.220 1.00 95.69 141 LEU A CA 1
ATOM 1092 C C . LEU A 1 141 ? -5.618 -11.853 -0.790 1.00 95.69 141 LEU A C 1
ATOM 1094 O O . LEU A 1 141 ? -5.454 -11.620 -1.983 1.00 95.69 141 LEU A O 1
ATOM 1098 N N . GLU A 1 142 ? -6.731 -12.415 -0.320 1.00 95.31 142 GLU A N 1
ATOM 1099 C CA . GLU A 1 142 ? -7.894 -12.727 -1.154 1.00 95.31 142 GLU A CA 1
ATOM 1100 C C . GLU A 1 142 ? -8.473 -11.462 -1.780 1.00 95.31 142 GLU A C 1
ATOM 1102 O O . GLU A 1 142 ? -8.725 -11.442 -2.980 1.00 95.31 142 GLU A O 1
ATOM 1107 N N . LYS A 1 143 ? -8.606 -10.379 -1.005 1.00 94.88 143 LYS A N 1
ATOM 1108 C CA . LYS A 1 143 ? -9.068 -9.088 -1.522 1.00 94.88 143 LYS A CA 1
ATOM 1109 C C . LYS A 1 143 ? -8.108 -8.483 -2.543 1.00 94.88 143 LYS A C 1
ATOM 1111 O O . LYS A 1 143 ? -8.565 -7.885 -3.507 1.00 94.88 143 LYS A O 1
ATOM 1116 N N . LEU A 1 144 ? -6.799 -8.637 -2.350 1.00 93.75 144 LEU A N 1
ATOM 1117 C CA . LEU A 1 144 ? -5.801 -8.205 -3.330 1.00 93.75 144 LEU A CA 1
ATOM 1118 C C . LEU A 1 144 ? -5.912 -8.993 -4.648 1.00 93.75 144 LEU A C 1
ATOM 1120 O O . LEU A 1 144 ? -5.730 -8.420 -5.716 1.00 93.75 144 LEU A O 1
ATOM 1124 N N . ALA A 1 145 ? -6.173 -10.299 -4.571 1.00 93.06 145 ALA A N 1
ATOM 1125 C CA . ALA A 1 145 ? -6.281 -11.180 -5.735 1.00 93.06 145 ALA A CA 1
ATOM 1126 C C . ALA A 1 145 ? -7.687 -11.206 -6.364 1.00 93.06 145 ALA A C 1
ATOM 1128 O O . ALA A 1 145 ? -7.886 -11.842 -7.402 1.00 93.06 145 ALA A O 1
ATOM 1129 N N . ALA A 1 146 ? -8.670 -10.568 -5.725 1.00 94.50 146 ALA A N 1
ATOM 1130 C CA . ALA A 1 146 ? -10.043 -10.536 -6.191 1.00 94.50 146 ALA A CA 1
ATOM 1131 C C . ALA A 1 146 ? -10.159 -9.686 -7.468 1.00 94.50 146 ALA A C 1
ATOM 1133 O O . ALA A 1 146 ? -9.578 -8.603 -7.526 1.00 94.50 146 ALA A O 1
ATOM 1134 N N . PRO A 1 147 ? -10.939 -10.132 -8.469 1.00 94.00 147 PRO A N 1
ATOM 1135 C CA . PRO A 1 147 ? -11.164 -9.343 -9.670 1.00 94.00 147 PRO A CA 1
ATOM 1136 C C . PRO A 1 147 ? -11.866 -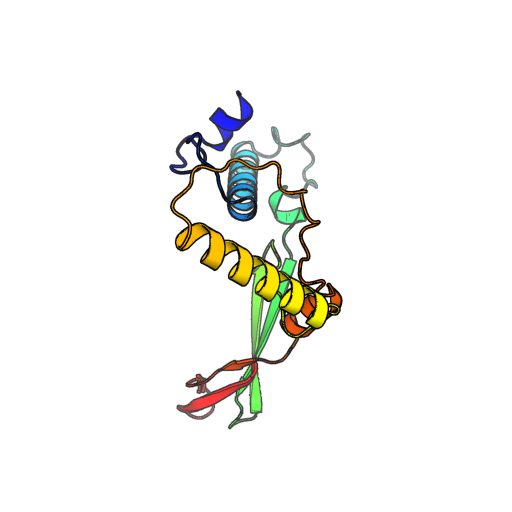8.018 -9.352 1.00 94.00 147 PRO A C 1
ATOM 1138 O O . PRO A 1 147 ? -12.894 -8.005 -8.670 1.00 94.00 147 PRO A O 1
ATOM 1141 N N . GLU A 1 148 ? -11.357 -6.917 -9.895 1.00 92.81 148 GLU A N 1
ATOM 1142 C CA . GLU A 1 148 ? -11.918 -5.577 -9.715 1.00 92.81 148 GLU A CA 1
ATOM 1143 C C . GLU A 1 148 ? -12.604 -5.107 -11.002 1.00 92.81 148 GLU A C 1
ATOM 1145 O O . GLU A 1 148 ? -12.072 -5.247 -12.105 1.00 92.81 148 GLU A O 1
ATOM 1150 N N . VAL A 1 149 ? -13.807 -4.538 -10.887 1.00 93.94 149 VAL A N 1
ATOM 1151 C CA . VAL A 1 149 ? -14.510 -3.970 -12.043 1.00 93.94 149 VAL A CA 1
ATOM 1152 C C . VAL A 1 149 ? -14.022 -2.547 -12.284 1.00 93.94 149 VAL A C 1
ATOM 1154 O O . VAL A 1 149 ? -14.194 -1.665 -11.450 1.00 93.94 149 VAL A O 1
ATOM 1157 N N . VAL A 1 150 ? -13.456 -2.322 -13.464 1.00 92.81 150 VAL A N 1
ATOM 1158 C CA . VAL A 1 150 ? -13.062 -1.005 -13.959 1.00 92.81 150 VAL A CA 1
ATOM 1159 C C . VAL A 1 150 ? -14.192 -0.455 -14.823 1.00 92.81 150 VAL A C 1
ATOM 1161 O O . VAL A 1 150 ? -14.481 -0.975 -15.907 1.00 92.81 150 VAL A O 1
ATOM 1164 N N . GLU A 1 151 ? -14.839 0.597 -14.333 1.00 91.50 151 GLU A N 1
ATOM 1165 C CA . GLU A 1 151 ? -15.861 1.339 -15.071 1.00 91.50 151 GLU A CA 1
ATOM 1166 C C . GLU A 1 151 ? -15.237 2.316 -16.083 1.00 91.50 151 GLU A C 1
ATOM 1168 O O . GLU A 1 151 ? -14.071 2.692 -15.977 1.00 91.50 151 GLU A O 1
ATOM 1173 N N . ASP A 1 152 ? -16.026 2.718 -17.085 1.00 89.06 152 ASP A N 1
ATOM 1174 C CA . ASP A 1 152 ? -15.637 3.683 -18.130 1.00 89.06 152 ASP A CA 1
ATOM 1175 C C . ASP A 1 152 ? -14.347 3.311 -18.903 1.00 89.06 152 ASP A C 1
ATOM 1177 O O . ASP A 1 152 ? -13.610 4.161 -19.408 1.00 89.06 152 ASP A O 1
ATOM 1181 N N . PHE A 1 153 ? -14.073 2.010 -19.044 1.00 89.12 153 PHE A N 1
ATOM 1182 C CA . PHE A 1 153 ? -12.921 1.494 -19.775 1.00 89.12 153 PHE A CA 1
ATOM 1183 C C . PHE A 1 153 ? -13.097 1.678 -21.287 1.00 89.12 153 PHE A C 1
ATOM 1185 O O . PHE A 1 153 ? -13.990 1.089 -21.904 1.00 89.12 153 PHE A O 1
ATOM 1192 N N . LEU A 1 154 ? -12.205 2.457 -21.909 1.00 89.62 154 LEU A N 1
ATOM 1193 C CA . LEU A 1 154 ? -12.122 2.567 -23.364 1.00 89.62 154 LEU A CA 1
ATOM 1194 C C . LEU A 1 154 ? -11.412 1.341 -23.942 1.00 89.62 154 LEU A C 1
ATOM 1196 O O . LEU A 1 154 ? -10.189 1.206 -23.866 1.00 89.62 154 LEU A O 1
ATOM 1200 N N . SER A 1 155 ? -12.187 0.466 -24.571 1.00 87.44 155 SER A N 1
ATOM 1201 C CA . SER A 1 155 ? -11.650 -0.753 -25.149 1.00 87.44 155 SER A CA 1
ATOM 1202 C C . SER A 1 155 ? -11.012 -0.490 -26.509 1.00 87.44 155 SER A C 1
ATOM 1204 O O . SER A 1 155 ? -11.681 -0.075 -27.455 1.00 87.44 155 SER A O 1
ATOM 1206 N N . SER A 1 156 ? -9.725 -0.813 -26.653 1.00 87.25 156 SER A N 1
ATOM 1207 C CA . SER A 1 156 ? -9.039 -0.782 -27.954 1.00 87.25 156 SER A CA 1
ATOM 1208 C C . SER A 1 156 ? -9.601 -1.805 -28.949 1.00 87.25 156 SER A C 1
ATOM 1210 O O . SER A 1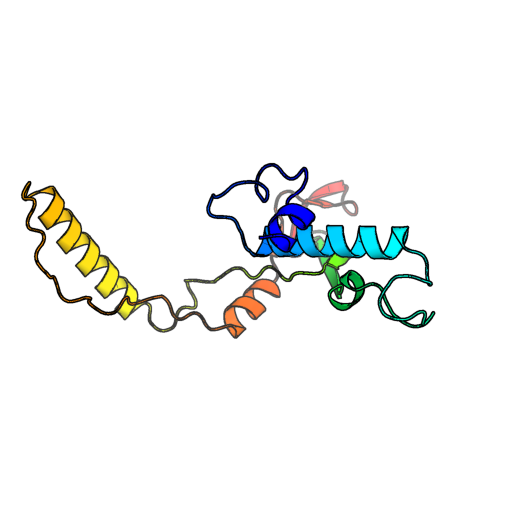 156 ? -9.356 -1.693 -30.144 1.00 87.25 156 SER A O 1
ATOM 1212 N N . ALA A 1 157 ? -10.338 -2.802 -28.451 1.00 86.00 157 ALA A N 1
ATOM 1213 C CA . ALA A 1 157 ? -11.015 -3.822 -29.238 1.00 86.00 157 ALA A CA 1
ATOM 1214 C C . ALA A 1 157 ? -12.257 -3.291 -29.956 1.00 86.00 157 ALA A C 1
ATOM 1216 O O . ALA A 1 157 ? -12.452 -3.533 -31.142 1.00 86.00 157 ALA A O 1
ATOM 1217 N N . THR A 1 158 ? -13.128 -2.626 -29.194 1.00 83.50 158 THR A N 1
ATOM 1218 C CA . THR A 1 158 ? -14.467 -2.228 -29.647 1.00 83.50 158 THR A CA 1
ATOM 1219 C C . THR A 1 158 ? -14.526 -0.754 -30.031 1.00 83.50 158 THR A C 1
ATOM 1221 O O . THR A 1 158 ? -15.483 -0.336 -30.672 1.00 83.50 158 THR A O 1
ATOM 1224 N N . GLY A 1 159 ? -13.528 0.046 -29.636 1.00 87.81 159 GLY A N 1
ATOM 1225 C CA . GLY A 1 159 ? -13.526 1.500 -29.813 1.00 87.81 159 GLY A CA 1
ATOM 1226 C C . GLY A 1 159 ? -14.577 2.222 -28.962 1.00 87.81 159 GLY A C 1
ATOM 1227 O O . GLY A 1 159 ? -14.736 3.434 -29.091 1.00 87.81 159 GLY A O 1
ATOM 1228 N N . ALA A 1 160 ? -15.290 1.496 -28.099 1.00 88.81 160 ALA A N 1
ATOM 1229 C CA . ALA A 1 160 ? -16.357 2.006 -27.253 1.00 88.81 160 ALA A CA 1
ATOM 1230 C C . ALA A 1 160 ? -15.959 1.942 -25.776 1.00 88.81 160 ALA A C 1
ATOM 1232 O O . ALA A 1 160 ? -15.084 1.170 -25.369 1.00 88.81 160 ALA A O 1
ATOM 1233 N N . ARG A 1 161 ? -16.626 2.769 -24.970 1.00 91.75 161 ARG A N 1
ATOM 1234 C CA . ARG A 1 161 ? -16.501 2.714 -23.515 1.00 91.75 161 ARG A CA 1
ATOM 1235 C C . ARG A 1 161 ? -17.401 1.619 -22.953 1.00 91.75 161 ARG A C 1
ATOM 1237 O O . ARG A 1 161 ? -18.503 1.386 -23.454 1.00 91.75 161 ARG A O 1
ATOM 1244 N N . GLY A 1 162 ? -16.918 0.934 -21.931 1.00 89.06 162 GLY A N 1
ATOM 1245 C CA . GLY A 1 162 ? -17.635 -0.143 -21.268 1.00 89.06 162 GLY A CA 1
ATOM 1246 C C . GLY A 1 162 ? -16.993 -0.494 -19.939 1.00 89.06 162 GLY A C 1
ATOM 1247 O O . GLY A 1 162 ? -16.300 0.322 -19.340 1.00 89.06 162 GLY A O 1
ATOM 1248 N N . THR A 1 163 ? -17.216 -1.720 -19.487 1.00 93.25 163 THR A N 1
ATOM 1249 C CA . THR A 1 163 ? -16.579 -2.260 -18.289 1.00 93.25 163 THR A CA 1
ATOM 1250 C C . THR A 1 163 ? -15.420 -3.184 -18.658 1.00 93.25 163 THR A C 1
ATOM 1252 O O . THR A 1 163 ? -15.392 -3.810 -19.729 1.00 93.25 163 THR A O 1
ATOM 1255 N N . ALA A 1 164 ? -14.440 -3.251 -17.766 1.00 92.81 164 ALA A N 1
ATOM 1256 C CA . ALA A 1 164 ? -13.385 -4.250 -17.784 1.00 92.81 164 ALA A CA 1
ATOM 1257 C C . ALA A 1 164 ? -13.225 -4.870 -16.399 1.00 92.81 164 ALA A C 1
ATOM 1259 O O . ALA A 1 164 ? -13.647 -4.302 -15.398 1.00 92.81 164 ALA A O 1
ATOM 1260 N N . THR A 1 165 ? -12.609 -6.041 -16.352 1.00 95.00 165 THR A N 1
ATOM 1261 C CA . THR A 1 165 ? -12.229 -6.714 -15.112 1.00 95.00 165 THR A CA 1
ATOM 1262 C C . THR A 1 165 ? -10.711 -6.728 -15.028 1.00 95.00 165 THR A C 1
ATOM 1264 O O . THR A 1 165 ? -10.062 -7.121 -16.001 1.00 95.00 165 THR A O 1
ATOM 1267 N N . LYS A 1 166 ? -10.163 -6.254 -13.914 1.00 91.88 166 LYS A N 1
ATOM 1268 C CA . LYS A 1 166 ? -8.736 -6.253 -13.593 1.00 91.88 166 LYS A CA 1
ATOM 1269 C C . LYS A 1 166 ? -8.420 -7.345 -12.575 1.00 91.88 166 LYS A C 1
ATOM 1271 O O . LYS A 1 166 ? -9.304 -7.600 -11.730 1.00 91.88 166 LYS A O 1
#

Foldseek 3Di:
DVVLCLLCPPPPPSVDPDDDDPVVSVVSNLVVQQVCDVVVPCPPPPPNDPPDDRPQVVQKDKDWDWKADPVPRDIDIDIDIDRDDDFDFDLVQFPCVVVLVVVVVVVVVVVVVCVVPPDPPPDPDPPDPRDDGHHDPVVRVCVVVDWDKDAQDCDPVPNDTGIMID

InterPro domains:
  IPR001394 Peptidase C19, ubiquitin carboxyl-terminal hydrolase [PF00443] (2-75)
  IPR038765 Papain-like cysteine peptidase superfamily [SSF54001] (2-166)

Radius of gyration: 24.93 Å; chains: 1; bounding box: 57×35×67 Å

Secondary structure (DSSP, 8-state):
-HHHHHHTTT-TTTTSSS---HHHHHHHHHHHHHHHHHHHGGGTSTTS-TT---GGGGG-EEEEEEEEETTT--EEEEEEEESS------GGG-TTHHHHHHHHHHHHHHHHHHHHS----------PPP------HHHHHHHHHS--EEEEEE-TTTSSEEEEE-

Organism: NCBI:txid94617

Sequence (166 aa):
RMFKALVGRGHPEFSSGRQQDAAEFLQHLLEVVGRAERQGGSSRGLGGDPNLLPTPSLFTFACEDKLQCSQSGMVKYMTRKENMLQLSIPLDAASNKDEVEAYQDRQQKRQKLKDEAKSDAKSNEDEEEEILPLVPLAACLEKLAAPEVVEDFLSSATGARGTATK